Protein AF-A0A2E9WQ53-F1 (afdb_monomer)

Structure (mmCIF, N/CA/C/O backbone):
data_AF-A0A2E9WQ53-F1
#
_entry.id   AF-A0A2E9WQ53-F1
#
loop_
_atom_site.group_PDB
_atom_site.id
_atom_site.type_symbol
_atom_site.label_atom_id
_atom_site.label_alt_id
_atom_site.label_comp_id
_atom_site.label_asym_id
_atom_site.label_entity_id
_atom_site.label_seq_id
_atom_site.pdbx_PDB_ins_code
_atom_site.Cartn_x
_atom_site.Cartn_y
_atom_site.Cartn_z
_atom_site.occupancy
_atom_site.B_iso_or_equiv
_atom_site.auth_seq_id
_atom_site.auth_comp_id
_atom_site.auth_asym_id
_atom_site.auth_atom_id
_atom_site.pdbx_PDB_model_num
ATOM 1 N N . MET A 1 1 ? -33.240 -17.532 70.354 1.00 48.94 1 MET A N 1
ATOM 2 C CA . MET A 1 1 ? -33.214 -16.729 69.105 1.00 48.94 1 MET A CA 1
ATOM 3 C C . MET A 1 1 ? -33.367 -15.230 69.431 1.00 48.94 1 MET A C 1
ATOM 5 O O . MET A 1 1 ? -34.379 -14.628 69.110 1.00 48.94 1 MET A O 1
ATOM 9 N N . GLY A 1 2 ? -32.406 -14.625 70.152 1.00 57.53 2 GLY A N 1
ATOM 10 C CA . GLY A 1 2 ? -32.535 -13.254 70.710 1.00 57.53 2 GLY A CA 1
ATO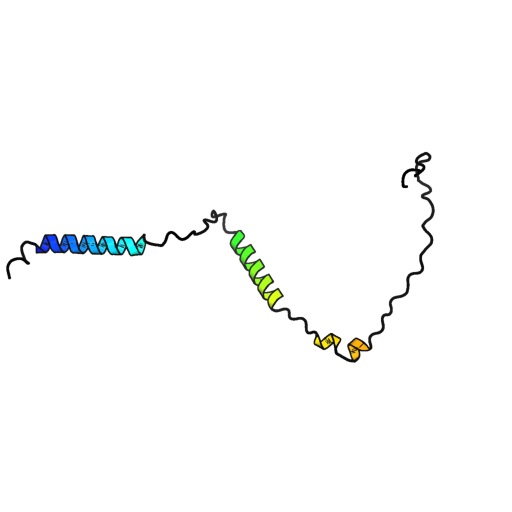M 11 C C . GLY A 1 2 ? -31.498 -12.234 70.218 1.00 57.53 2 GLY A C 1
ATOM 12 O O . GLY A 1 2 ? -31.651 -11.036 70.433 1.00 57.53 2 GLY A O 1
ATOM 13 N N . ILE A 1 3 ? -30.472 -12.705 69.513 1.00 59.34 3 ILE A N 1
ATOM 14 C CA . ILE A 1 3 ? -29.353 -11.906 68.989 1.00 59.34 3 ILE A CA 1
ATOM 15 C C . ILE A 1 3 ? -29.775 -11.129 67.727 1.00 59.34 3 ILE A C 1
ATOM 17 O O . ILE A 1 3 ? -29.391 -9.985 67.519 1.00 59.34 3 ILE A O 1
ATOM 21 N N . PHE A 1 4 ? -30.681 -11.698 66.929 1.00 57.56 4 PHE A N 1
ATOM 22 C CA . PHE A 1 4 ? -31.085 -11.151 65.630 1.00 57.56 4 PHE A CA 1
ATOM 23 C C . PHE A 1 4 ? -31.939 -9.878 65.687 1.00 57.56 4 PHE A C 1
ATOM 25 O O . PHE A 1 4 ? -32.030 -9.187 64.682 1.00 57.56 4 PHE A O 1
ATOM 32 N N . LYS A 1 5 ? -32.579 -9.546 66.820 1.00 63.69 5 LYS A N 1
ATOM 33 C CA . LYS A 1 5 ? -33.463 -8.365 66.909 1.00 63.69 5 LYS A CA 1
ATOM 34 C C . LYS A 1 5 ? -32.720 -7.077 67.267 1.00 63.69 5 LYS A C 1
ATOM 36 O O . LYS A 1 5 ? -33.033 -6.043 66.691 1.00 63.69 5 LYS A O 1
ATOM 41 N N . LYS A 1 6 ? -31.735 -7.131 68.172 1.00 65.12 6 LYS A N 1
ATOM 42 C CA . LYS A 1 6 ? -30.964 -5.940 68.582 1.00 65.12 6 LYS A CA 1
ATOM 43 C C . LYS A 1 6 ? -29.936 -5.529 67.530 1.00 65.12 6 LYS A C 1
ATOM 45 O O . LYS A 1 6 ? -29.817 -4.351 67.229 1.00 65.12 6 LYS A O 1
ATOM 50 N N . TYR A 1 7 ? -29.269 -6.504 66.915 1.00 71.06 7 TYR A N 1
ATOM 51 C CA . TYR A 1 7 ? -28.299 -6.245 65.852 1.00 71.06 7 TYR A CA 1
ATOM 52 C C . TYR A 1 7 ? -28.940 -6.170 64.466 1.00 71.06 7 TYR A C 1
ATOM 54 O O . TYR A 1 7 ? -28.219 -5.995 63.497 1.00 71.06 7 TYR A O 1
ATOM 62 N N . LYS A 1 8 ? -30.275 -6.266 64.340 1.00 74.31 8 LYS A N 1
ATOM 63 C CA . LYS A 1 8 ? -30.970 -6.203 63.042 1.00 74.31 8 LYS A CA 1
ATOM 64 C C . LYS A 1 8 ? -30.591 -4.942 62.265 1.00 74.31 8 LYS A C 1
ATOM 66 O O . LYS A 1 8 ? -30.272 -5.026 61.086 1.00 74.31 8 LYS A O 1
ATOM 71 N N . THR A 1 9 ? -30.589 -3.795 62.943 1.00 78.19 9 THR A N 1
ATOM 72 C CA . THR A 1 9 ? -30.232 -2.503 62.344 1.00 78.19 9 THR A CA 1
ATOM 73 C C . THR A 1 9 ? -28.739 -2.430 62.033 1.00 78.19 9 THR A C 1
ATOM 75 O O . THR A 1 9 ? -28.365 -2.007 60.948 1.00 78.19 9 THR A O 1
ATOM 78 N N . THR A 1 10 ? -27.879 -2.914 62.932 1.00 82.94 10 THR A N 1
ATOM 79 C CA . THR A 1 10 ? -26.421 -2.946 62.726 1.00 82.94 10 THR A CA 1
ATOM 80 C C . THR A 1 10 ? -26.021 -3.865 61.565 1.00 82.94 10 THR A C 1
ATOM 82 O O . THR A 1 10 ? -25.211 -3.481 60.732 1.00 82.94 10 THR A O 1
ATOM 85 N N . ILE A 1 11 ? -26.634 -5.046 61.459 1.00 86.25 11 ILE A N 1
ATOM 86 C CA . ILE A 1 11 ? -26.428 -6.011 60.370 1.00 86.25 11 ILE A CA 1
ATOM 87 C C . ILE A 1 11 ? -26.937 -5.435 59.044 1.00 86.25 11 ILE A C 1
ATOM 89 O O . ILE A 1 11 ? -26.279 -5.605 58.024 1.00 86.25 11 ILE A O 1
ATOM 93 N N . LEU A 1 12 ? -28.064 -4.716 59.052 1.00 86.31 12 LEU A N 1
ATOM 94 C CA . LEU A 1 12 ? -28.600 -4.058 57.860 1.00 86.31 12 LEU A CA 1
ATOM 95 C C . LEU A 1 12 ? -27.680 -2.930 57.365 1.00 86.31 12 LEU A C 1
ATOM 97 O O . LEU A 1 12 ? -27.434 -2.836 56.168 1.00 86.31 12 LEU A O 1
ATOM 101 N N . ILE A 1 13 ? -27.108 -2.132 58.270 1.00 89.25 13 ILE A N 1
ATOM 102 C CA . ILE A 1 13 ? -26.134 -1.086 57.918 1.00 89.25 13 ILE A CA 1
ATOM 103 C C . ILE A 1 13 ? -24.850 -1.700 57.344 1.00 89.25 13 ILE A C 1
ATOM 105 O O . ILE A 1 13 ? -24.363 -1.239 56.316 1.00 89.25 13 ILE A O 1
ATOM 109 N N . ILE A 1 14 ? -24.328 -2.767 57.958 1.00 91.88 14 ILE A N 1
ATOM 110 C CA . ILE A 1 14 ? -23.132 -3.469 57.463 1.00 91.88 14 ILE A CA 1
ATOM 111 C C . ILE A 1 14 ? -23.399 -4.096 56.089 1.00 91.88 14 ILE A C 1
ATOM 113 O O . ILE A 1 14 ? -22.570 -3.978 55.193 1.00 91.88 14 ILE A O 1
ATOM 117 N N . ALA A 1 15 ? -24.568 -4.708 55.888 1.00 90.06 15 ALA A N 1
ATOM 118 C CA . ALA A 1 15 ? -24.951 -5.278 54.600 1.00 90.06 15 ALA A CA 1
ATOM 119 C C . ALA A 1 15 ? -25.040 -4.208 53.500 1.00 90.06 15 ALA A C 1
ATOM 121 O O . ALA A 1 15 ? -24.563 -4.435 52.392 1.00 90.06 15 ALA A O 1
ATOM 122 N N . ILE A 1 16 ? -25.590 -3.030 53.811 1.00 92.88 16 ILE A N 1
ATOM 123 C CA . ILE A 1 16 ? -25.646 -1.897 52.876 1.00 92.88 16 ILE A CA 1
ATOM 124 C C . ILE A 1 16 ? -24.242 -1.357 52.583 1.00 92.88 16 ILE A C 1
ATOM 126 O O . ILE A 1 16 ? -23.936 -1.085 51.429 1.00 92.88 16 ILE A O 1
ATOM 130 N N . ALA A 1 17 ? -23.372 -1.245 53.589 1.00 92.81 17 ALA A N 1
ATOM 131 C CA . ALA A 1 17 ? -21.996 -0.784 53.402 1.00 92.81 17 ALA A CA 1
ATOM 132 C C . ALA A 1 17 ? -21.181 -1.741 52.516 1.00 92.81 17 ALA A C 1
ATOM 134 O O . ALA A 1 17 ? -20.459 -1.293 51.628 1.00 92.81 17 ALA A O 1
ATOM 135 N N . ILE A 1 18 ? -21.344 -3.055 52.701 1.00 93.00 18 ILE A N 1
ATOM 136 C CA . ILE A 1 18 ? -20.720 -4.070 51.842 1.00 93.00 18 ILE A CA 1
ATOM 137 C C . ILE A 1 18 ? -21.284 -3.979 50.421 1.00 93.00 18 ILE A C 1
ATOM 139 O O . ILE A 1 18 ? -20.524 -3.974 49.459 1.00 93.00 18 ILE A O 1
ATOM 143 N N . MET A 1 19 ? -22.605 -3.855 50.276 1.00 92.19 19 MET A N 1
ATOM 144 C CA . MET A 1 19 ? -23.254 -3.742 48.969 1.00 92.19 19 MET A CA 1
ATOM 145 C C . MET A 1 19 ? -22.820 -2.472 48.219 1.00 92.19 19 MET A C 1
ATOM 147 O O . MET A 1 19 ? -22.558 -2.530 47.021 1.00 92.19 19 MET A O 1
ATOM 151 N N . ALA A 1 20 ? -22.667 -1.349 48.924 1.00 91.06 20 ALA A N 1
ATOM 152 C CA . ALA A 1 20 ? -22.134 -0.106 48.376 1.00 91.06 20 ALA A CA 1
ATOM 153 C C . ALA A 1 20 ? -20.653 -0.233 47.989 1.00 91.06 20 ALA A C 1
ATOM 155 O O . ALA A 1 20 ? -20.259 0.261 46.937 1.00 91.06 20 ALA A O 1
ATOM 156 N N . GLY A 1 21 ? -19.846 -0.936 48.791 1.00 88.44 21 GLY A N 1
ATOM 157 C CA . GLY A 1 21 ? -18.448 -1.228 48.471 1.00 88.44 21 GLY A CA 1
ATOM 158 C C . GLY A 1 21 ? -18.300 -2.075 47.205 1.00 88.44 21 GLY A C 1
ATOM 159 O O . GLY A 1 21 ? -17.500 -1.740 46.339 1.00 88.44 21 GLY A O 1
ATOM 160 N N . VAL A 1 22 ? -19.126 -3.115 47.045 1.00 87.06 22 VAL A N 1
ATOM 161 C CA . VAL A 1 22 ? -19.138 -3.955 45.832 1.00 87.06 22 VAL A CA 1
ATOM 162 C C . VAL A 1 22 ? -19.635 -3.169 44.615 1.00 87.06 22 VAL A C 1
ATOM 164 O O . VAL A 1 22 ? -19.052 -3.264 43.536 1.00 87.06 22 VAL A O 1
ATOM 167 N N . ALA A 1 23 ? -20.676 -2.347 44.774 1.00 86.38 23 ALA A N 1
ATOM 168 C CA . ALA A 1 23 ? -21.141 -1.465 43.705 1.00 86.38 23 ALA A CA 1
ATOM 169 C C . ALA A 1 23 ? -20.049 -0.468 43.286 1.00 86.38 23 ALA A C 1
ATOM 171 O O . ALA A 1 23 ? -19.853 -0.237 42.096 1.00 86.38 23 ALA A O 1
ATOM 172 N N . TYR A 1 24 ? -19.292 0.068 44.246 1.00 88.12 24 TYR A N 1
ATOM 173 C CA . TYR A 1 24 ? -18.169 0.958 43.972 1.00 88.12 24 TYR A CA 1
ATOM 174 C C . TYR A 1 24 ? -17.049 0.243 43.208 1.00 88.12 24 TYR A C 1
ATOM 176 O O . TYR A 1 24 ? -16.562 0.782 42.222 1.00 88.12 24 TYR A O 1
ATOM 184 N N . THR A 1 25 ? -16.683 -0.989 43.575 1.00 82.06 25 THR A N 1
ATOM 185 C CA . THR A 1 25 ? -15.660 -1.747 42.831 1.00 82.06 25 THR A CA 1
ATOM 186 C C . THR A 1 25 ? -16.104 -2.116 41.415 1.00 82.06 25 THR A C 1
ATOM 188 O O . THR A 1 25 ? -15.269 -2.190 40.528 1.00 82.06 25 THR A O 1
ATOM 191 N N . ILE A 1 26 ? -17.405 -2.305 41.168 1.00 81.81 26 ILE A N 1
ATOM 192 C CA . ILE A 1 26 ? -17.925 -2.572 39.814 1.00 81.81 26 ILE A CA 1
ATOM 193 C C . ILE A 1 26 ? -17.965 -1.288 38.971 1.00 81.81 26 ILE A C 1
ATOM 195 O O . ILE A 1 26 ? -17.707 -1.333 37.773 1.00 81.81 26 ILE A O 1
ATOM 199 N N . LEU A 1 27 ? -18.293 -0.144 39.580 1.00 77.75 27 LEU A N 1
ATOM 200 C CA . LEU A 1 27 ? -18.443 1.131 38.870 1.00 77.75 27 LEU A CA 1
ATOM 201 C C . LEU A 1 27 ? -17.127 1.911 38.708 1.00 77.75 27 LEU A C 1
ATOM 203 O O . LEU A 1 27 ? -16.998 2.672 37.756 1.00 77.75 27 LEU A O 1
ATOM 207 N N . PHE A 1 28 ? -16.174 1.748 39.628 1.00 74.94 28 PHE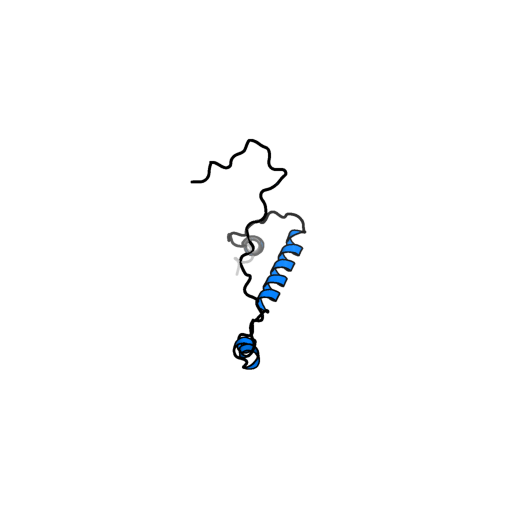 A N 1
ATOM 208 C CA . PHE A 1 28 ? -14.913 2.504 39.684 1.00 74.94 28 PHE A CA 1
ATOM 209 C C . PHE A 1 28 ? -13.657 1.619 39.749 1.00 74.94 28 PHE A C 1
ATOM 211 O O . PHE A 1 28 ? -12.552 2.146 39.708 1.00 74.94 28 PHE A O 1
ATOM 218 N N . GLY A 1 29 ? -13.791 0.293 39.851 1.00 60.62 29 GLY A N 1
ATOM 219 C CA . GLY A 1 29 ? -12.667 -0.652 39.899 1.00 60.62 29 GLY A CA 1
ATOM 220 C C . GLY A 1 29 ? -12.293 -1.229 38.534 1.00 60.62 29 GLY A C 1
ATOM 221 O O . GLY A 1 29 ? -12.038 -2.426 38.435 1.00 60.62 29 GLY A O 1
ATOM 222 N N . GLY A 1 30 ? -12.313 -0.399 37.487 1.00 61.28 30 GLY A N 1
ATOM 223 C CA . GLY A 1 30 ? -11.749 -0.738 36.180 1.00 61.28 30 GLY A CA 1
ATOM 224 C C . GLY A 1 30 ? -10.234 -0.540 36.198 1.00 61.28 30 GLY A C 1
ATOM 225 O O . GLY A 1 30 ? -9.75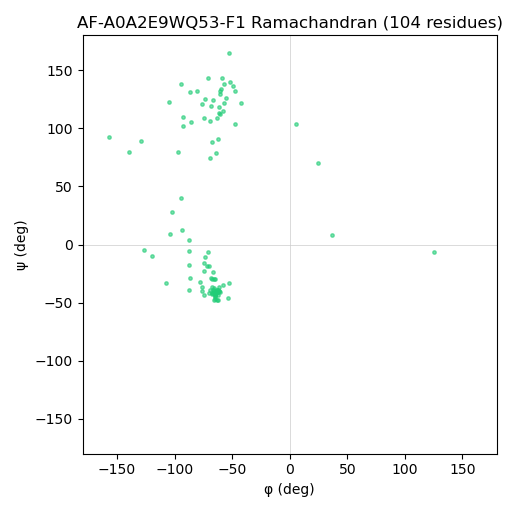2 0.469 36.701 1.00 61.28 30 GLY A O 1
ATOM 226 N N . GLU A 1 31 ? -9.514 -1.537 35.701 1.00 59.09 31 GLU A N 1
ATOM 227 C CA . GLU A 1 31 ? -8.069 -1.738 35.809 1.00 59.09 31 GLU A CA 1
ATOM 228 C C . GLU A 1 31 ? -7.198 -0.540 35.392 1.00 59.09 31 GLU A C 1
ATOM 230 O O . GLU A 1 31 ? -7.410 0.093 34.356 1.00 59.09 31 GLU A O 1
ATOM 235 N N . ASP A 1 32 ? -6.128 -0.322 36.164 1.00 60.91 32 ASP A N 1
ATOM 236 C CA . ASP A 1 32 ? -4.920 0.376 35.727 1.00 60.91 32 ASP A CA 1
ATOM 237 C C . ASP A 1 32 ? -4.239 -0.438 34.614 1.00 60.91 32 ASP A C 1
ATOM 239 O O . ASP A 1 32 ? -3.257 -1.149 34.823 1.00 60.91 32 ASP A O 1
ATOM 243 N N . SER A 1 33 ? -4.764 -0.342 33.399 1.00 51.28 33 SER A N 1
ATOM 244 C CA . SER A 1 33 ? -4.075 -0.786 32.194 1.00 51.28 33 SER A CA 1
ATOM 245 C C . SER A 1 33 ? -4.111 0.348 31.185 1.00 51.28 33 SER A C 1
ATOM 247 O O . SER A 1 33 ? -5.058 0.465 30.413 1.00 51.28 33 SER A O 1
ATOM 249 N N . THR A 1 34 ? -3.088 1.209 31.257 1.00 54.62 34 THR A N 1
ATOM 250 C CA . THR A 1 34 ? -2.517 1.974 30.134 1.00 54.62 34 THR A CA 1
ATOM 251 C C . THR A 1 34 ? -3.480 2.199 28.967 1.00 54.62 34 THR A C 1
ATOM 253 O O . THR A 1 34 ? -3.308 1.625 27.892 1.00 54.62 34 THR A O 1
ATOM 256 N N . LEU A 1 35 ? -4.503 3.028 29.169 1.00 43.56 35 LEU A N 1
ATOM 257 C CA . LEU A 1 35 ? -5.308 3.517 28.064 1.00 43.56 35 LEU A CA 1
ATOM 258 C C . LEU A 1 35 ? -4.688 4.840 27.649 1.00 43.56 35 LEU A C 1
ATOM 260 O O . LEU A 1 35 ? -4.701 5.811 28.404 1.00 43.56 35 LEU A O 1
ATOM 264 N N . LEU A 1 36 ? -4.069 4.829 26.471 1.00 40.66 36 LEU A N 1
ATOM 265 C CA . LEU A 1 36 ? -3.628 6.019 25.764 1.00 40.66 36 LEU A CA 1
ATOM 266 C C . LEU A 1 36 ? -4.784 7.022 25.774 1.00 40.66 36 LEU A C 1
ATOM 268 O O . LEU A 1 36 ? -5.762 6.870 25.044 1.00 40.66 36 LEU A O 1
ATOM 272 N N . VAL A 1 37 ? -4.683 8.035 26.633 1.00 42.50 37 VAL A N 1
ATOM 273 C CA . VAL A 1 37 ? -5.468 9.252 26.489 1.00 42.50 37 VAL A CA 1
ATOM 274 C C . VAL A 1 37 ? -4.935 9.905 25.223 1.00 42.50 37 VAL A C 1
ATOM 276 O O . VAL A 1 37 ? -3.986 10.683 25.258 1.00 42.50 37 VAL A O 1
ATOM 279 N N . SER A 1 38 ? -5.520 9.536 24.086 1.00 46.94 38 SER A N 1
ATOM 280 C CA . SER A 1 38 ? -5.596 10.451 22.962 1.00 46.94 38 SER A CA 1
ATOM 281 C C . SER A 1 38 ? -6.451 11.605 23.451 1.00 46.94 38 SER A C 1
ATOM 283 O O . SER A 1 38 ? -7.647 11.460 23.719 1.00 46.94 38 SER A O 1
ATOM 285 N N . GLU A 1 39 ? -5.785 12.732 23.661 1.00 45.78 39 GLU A N 1
ATOM 286 C CA . GLU A 1 39 ? -6.414 14.028 23.796 1.00 45.78 39 GLU A CA 1
ATOM 287 C C . GLU A 1 39 ? -7.516 14.132 22.737 1.00 45.78 39 GLU A C 1
ATOM 289 O O . GLU A 1 39 ? -7.295 13.902 21.547 1.00 45.78 39 GLU A O 1
ATOM 294 N N . ARG A 1 40 ? -8.745 14.360 23.204 1.00 50.38 40 ARG A N 1
ATOM 295 C CA . ARG A 1 40 ? -9.917 14.548 22.357 1.00 50.38 40 ARG A CA 1
ATOM 296 C C . ARG A 1 40 ? -9.679 15.803 21.517 1.00 50.38 40 ARG A C 1
ATOM 298 O O . ARG A 1 40 ? -10.047 16.892 21.940 1.00 50.38 40 ARG A O 1
ATOM 305 N N . GLN A 1 41 ? -9.094 15.631 20.337 1.00 46.16 41 GLN A N 1
ATOM 306 C CA . GLN A 1 41 ? -9.149 16.607 19.264 1.00 46.16 41 GLN A CA 1
ATOM 307 C C . GLN A 1 41 ? -10.343 16.250 18.378 1.00 46.16 41 GLN A C 1
ATOM 309 O O . GLN A 1 41 ? -10.346 15.264 17.646 1.00 46.16 41 GLN A O 1
ATOM 314 N N . ASP A 1 42 ? -11.407 17.018 18.594 1.00 43.91 42 ASP A N 1
ATOM 315 C CA . ASP A 1 42 ? -12.586 17.223 17.755 1.00 43.91 42 ASP A CA 1
ATOM 316 C C . ASP A 1 42 ? -12.701 16.356 16.493 1.00 43.91 42 ASP A C 1
ATOM 318 O O . ASP A 1 42 ? -12.062 16.663 15.500 1.00 43.91 42 ASP A O 1
ATOM 322 N N . ASN A 1 43 ? -13.565 15.328 16.543 1.00 51.66 43 ASN A N 1
ATOM 323 C CA . ASN A 1 43 ? -14.472 14.775 15.505 1.00 51.66 43 ASN A CA 1
ATOM 324 C C . ASN A 1 43 ? -14.055 14.710 14.005 1.00 51.66 43 ASN A C 1
ATOM 326 O O . ASN A 1 43 ? -14.891 14.358 13.176 1.00 51.66 43 ASN A O 1
ATOM 330 N N . ALA A 1 44 ? -12.811 14.998 13.637 1.00 54.00 44 ALA A N 1
ATOM 331 C CA . ALA A 1 44 ? -12.268 14.988 12.280 1.00 54.00 44 ALA A CA 1
ATOM 332 C C . ALA A 1 44 ? -11.334 13.785 12.058 1.00 54.00 44 ALA A C 1
ATOM 334 O O . ALA A 1 44 ? -11.358 13.187 10.986 1.00 54.00 44 ALA A O 1
ATOM 335 N N . ALA A 1 45 ? -10.609 13.349 13.096 1.00 53.97 45 ALA A N 1
ATOM 336 C CA . ALA A 1 45 ? -9.702 12.198 13.023 1.00 53.97 45 ALA A CA 1
ATOM 337 C C . ALA A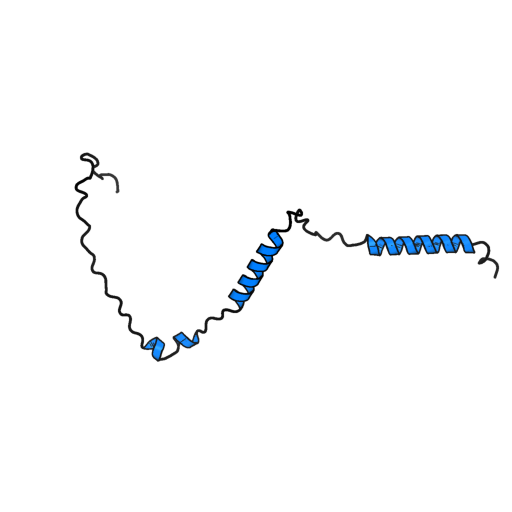 1 45 ? -10.427 10.851 12.813 1.00 53.97 45 ALA A C 1
ATOM 339 O O . ALA A 1 45 ? -9.905 9.955 12.156 1.00 53.97 45 ALA A O 1
ATOM 340 N N . SER A 1 46 ? -11.667 10.707 13.296 1.00 56.97 46 SER A N 1
ATOM 341 C CA . SER A 1 46 ? -12.432 9.456 13.159 1.00 56.97 46 SER A CA 1
ATOM 342 C C . SER A 1 46 ? -12.839 9.143 11.713 1.00 56.97 46 SER A C 1
ATOM 344 O O . SER A 1 46 ? -12.981 7.975 11.346 1.00 56.97 46 SER A O 1
ATOM 346 N N . VAL A 1 47 ? -13.016 10.171 10.877 1.00 59.38 47 VAL A N 1
ATOM 347 C CA . VAL A 1 47 ? -13.347 10.004 9.454 1.00 59.38 47 VAL A CA 1
ATOM 348 C C . VAL A 1 47 ? -12.109 9.548 8.679 1.00 59.38 47 VAL A C 1
ATOM 350 O O . VAL A 1 47 ? -12.187 8.600 7.897 1.00 59.38 47 VAL A O 1
ATOM 353 N N . GLU A 1 48 ? -10.953 10.152 8.953 1.00 62.69 48 GLU A N 1
ATOM 354 C CA . GLU A 1 48 ? -9.682 9.843 8.289 1.00 62.69 48 GLU A CA 1
ATOM 355 C C . GLU A 1 48 ? -9.175 8.435 8.639 1.00 62.69 48 GLU A C 1
ATOM 357 O O . GLU A 1 48 ? -8.820 7.672 7.737 1.00 62.69 48 GLU A O 1
ATOM 362 N N . GLU A 1 49 ? -9.257 8.025 9.908 1.00 70.25 49 GLU A N 1
ATOM 363 C CA . GLU A 1 49 ? -8.891 6.670 10.352 1.00 70.25 49 GLU A CA 1
ATOM 364 C C . GLU A 1 49 ? -9.743 5.582 9.680 1.00 70.25 49 GLU A C 1
ATOM 366 O O . GLU A 1 49 ? -9.224 4.549 9.246 1.00 70.25 49 GLU A O 1
ATOM 371 N N . SER A 1 50 ? -11.049 5.823 9.524 1.00 73.88 50 SER A N 1
ATOM 372 C CA . SER A 1 50 ? -11.946 4.875 8.851 1.00 73.88 50 SER A CA 1
ATOM 373 C C . SER A 1 50 ? -11.640 4.734 7.355 1.00 73.88 50 SER A C 1
ATOM 375 O O . SER A 1 50 ? -11.701 3.629 6.806 1.00 73.88 50 SER A O 1
ATOM 377 N N . SER A 1 51 ? -11.256 5.835 6.700 1.00 79.88 51 SER A N 1
ATOM 378 C CA . SER A 1 51 ? -10.902 5.846 5.279 1.00 79.88 51 SER A CA 1
ATOM 379 C C . SER A 1 51 ? -9.594 5.098 5.012 1.00 79.88 51 SER A C 1
ATOM 381 O O . SER A 1 51 ? -9.516 4.314 4.066 1.00 79.88 51 SER A O 1
ATOM 383 N N . LEU A 1 52 ? -8.607 5.249 5.903 1.00 86.38 52 LEU A N 1
ATOM 384 C CA . LEU A 1 52 ? -7.336 4.535 5.846 1.00 86.38 52 LEU A CA 1
ATOM 385 C C . LEU A 1 52 ? -7.546 3.027 6.031 1.00 86.38 52 LEU A C 1
ATOM 387 O O . LEU A 1 52 ? -7.022 2.230 5.257 1.00 86.38 52 LEU A O 1
ATOM 391 N N . LEU A 1 53 ? -8.342 2.622 7.026 1.00 85.56 53 LEU A N 1
ATOM 392 C CA . LEU A 1 53 ? -8.652 1.210 7.270 1.00 85.56 53 LEU A CA 1
ATOM 393 C C . LEU A 1 53 ? -9.408 0.571 6.102 1.00 85.56 53 LEU A C 1
ATOM 395 O O . LEU A 1 53 ? -9.113 -0.567 5.737 1.00 85.56 53 LEU A O 1
ATOM 399 N N . THR A 1 54 ? -10.339 1.307 5.494 1.00 86.19 54 THR A N 1
ATOM 400 C CA . THR A 1 54 ? -11.060 0.859 4.293 1.00 86.19 54 THR A CA 1
ATOM 401 C C . THR A 1 54 ? -10.092 0.666 3.127 1.00 86.19 54 THR A C 1
ATOM 403 O O . THR A 1 54 ? -10.066 -0.403 2.526 1.00 86.19 54 THR A O 1
ATOM 406 N N . PHE A 1 55 ? -9.208 1.636 2.882 1.00 87.88 55 PHE A N 1
ATOM 407 C CA . PHE A 1 55 ? -8.189 1.540 1.839 1.00 87.88 55 PHE A CA 1
ATOM 408 C C . PHE A 1 55 ? -7.201 0.385 2.073 1.00 87.88 55 PHE A C 1
ATOM 410 O O . PHE A 1 55 ? -6.842 -0.328 1.138 1.00 87.88 55 PHE A O 1
ATOM 417 N N . LEU A 1 56 ? -6.790 0.136 3.322 1.00 86.81 56 LEU A N 1
ATOM 418 C CA . LEU A 1 56 ? -5.960 -1.025 3.658 1.00 86.81 56 LEU A CA 1
ATOM 419 C C . LEU A 1 56 ? -6.693 -2.354 3.436 1.00 86.81 56 LEU A C 1
ATOM 421 O O . LEU A 1 56 ? -6.067 -3.327 3.009 1.00 86.81 56 LEU A O 1
ATOM 425 N N . LEU A 1 57 ? -7.996 -2.423 3.724 1.00 87.12 57 LEU A N 1
ATOM 426 C CA . LEU A 1 57 ? -8.801 -3.604 3.408 1.00 87.12 57 LEU A CA 1
ATOM 427 C C . LEU A 1 57 ? -8.893 -3.828 1.895 1.00 87.12 57 LEU A C 1
ATOM 429 O O . LEU A 1 57 ? -8.746 -4.968 1.448 1.00 87.12 57 LEU A O 1
ATOM 433 N N . ASP A 1 58 ? -9.075 -2.757 1.124 1.00 86.81 58 ASP A N 1
ATOM 434 C CA . ASP A 1 58 ? -9.122 -2.814 -0.336 1.00 86.81 58 ASP A CA 1
ATOM 435 C C . ASP A 1 58 ? -7.787 -3.305 -0.904 1.00 86.81 58 ASP A C 1
ATOM 437 O O . ASP A 1 58 ? -7.772 -4.266 -1.674 1.00 86.81 58 ASP A O 1
ATOM 441 N N . LEU A 1 59 ? -6.655 -2.753 -0.451 1.00 85.81 59 LEU A N 1
ATOM 442 C CA . LEU A 1 59 ? -5.320 -3.212 -0.851 1.00 85.81 59 LEU A CA 1
ATOM 443 C C . LEU A 1 59 ? -5.049 -4.666 -0.452 1.00 85.81 59 LEU A C 1
ATOM 445 O O . LEU A 1 59 ? -4.435 -5.405 -1.216 1.00 85.81 59 LEU A O 1
ATOM 449 N N . ARG A 1 60 ? -5.536 -5.115 0.710 1.00 84.19 60 ARG A N 1
ATOM 450 C CA . A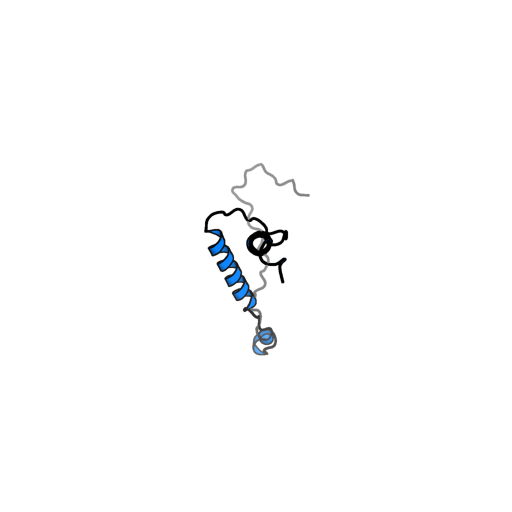RG A 1 60 ? -5.443 -6.526 1.118 1.00 84.19 60 ARG A CA 1
ATOM 451 C C . ARG A 1 60 ? -6.257 -7.448 0.205 1.00 84.19 60 ARG A C 1
ATOM 453 O O . ARG A 1 60 ? -5.918 -8.625 0.071 1.00 84.19 60 ARG A O 1
ATOM 460 N N . SER A 1 61 ? -7.345 -6.948 -0.379 1.00 83.38 61 SER A N 1
ATOM 461 C CA . SER A 1 61 ? -8.178 -7.713 -1.312 1.00 83.38 61 SER A CA 1
ATOM 462 C C . SER A 1 61 ? -7.526 -7.877 -2.688 1.00 83.38 61 SER A C 1
ATOM 464 O O . SER A 1 61 ? -7.830 -8.842 -3.393 1.00 83.38 61 SER A O 1
ATOM 466 N N . VAL A 1 62 ? -6.597 -6.983 -3.049 1.00 84.25 62 VAL A N 1
ATOM 467 C CA . VAL A 1 62 ? -5.842 -7.072 -4.297 1.00 84.25 62 VAL A CA 1
ATOM 468 C C . VAL A 1 62 ? -4.885 -8.255 -4.208 1.00 84.25 62 VAL A C 1
ATOM 470 O O . VAL A 1 62 ? -3.862 -8.223 -3.526 1.00 84.25 62 VAL A O 1
ATOM 473 N N . LYS A 1 63 ? -5.221 -9.323 -4.925 1.00 81.44 63 LYS A N 1
ATOM 474 C CA . LYS A 1 63 ? -4.314 -10.437 -5.187 1.00 81.44 63 LYS A CA 1
ATOM 475 C C . LYS A 1 63 ? -3.844 -10.335 -6.627 1.00 81.44 63 LYS A C 1
ATOM 477 O O . LYS A 1 63 ? -4.670 -10.325 -7.536 1.00 81.44 63 LYS A O 1
ATOM 482 N N . LEU A 1 64 ? -2.532 -10.262 -6.823 1.00 80.19 64 LEU A N 1
ATOM 483 C CA . LEU A 1 64 ? -1.952 -10.441 -8.147 1.00 80.19 64 LEU A CA 1
ATOM 484 C C . LEU A 1 64 ? -2.031 -11.924 -8.504 1.00 80.19 64 LEU A C 1
ATOM 486 O O . LEU A 1 64 ? -1.583 -12.781 -7.743 1.00 80.19 64 LEU A O 1
ATOM 490 N N . ASP A 1 65 ? -2.631 -12.213 -9.652 1.00 84.62 65 ASP A N 1
ATOM 491 C CA . ASP A 1 65 ? -2.626 -13.547 -10.230 1.00 84.62 65 ASP A CA 1
ATOM 492 C C . ASP A 1 65 ? -1.349 -13.727 -11.056 1.00 84.62 65 ASP A C 1
ATOM 494 O O . ASP A 1 65 ? -1.217 -13.177 -12.147 1.00 84.62 65 ASP A O 1
ATOM 498 N N . GLU A 1 66 ? -0.394 -14.489 -10.529 1.00 85.00 66 GLU A N 1
ATOM 499 C CA . GLU A 1 66 ? 0.874 -14.773 -11.210 1.00 85.00 66 GLU A CA 1
ATOM 500 C C . GLU A 1 66 ? 0.714 -15.756 -12.383 1.00 85.00 66 GLU A C 1
ATOM 502 O O . GLU A 1 66 ? 1.624 -15.908 -13.203 1.00 85.00 66 GLU A O 1
ATOM 507 N N . ASN A 1 67 ? -0.450 -16.401 -12.522 1.00 89.31 67 ASN A N 1
ATOM 508 C CA . ASN A 1 67 ? -0.691 -17.358 -13.600 1.00 89.31 67 ASN A CA 1
ATOM 509 C C . ASN A 1 67 ? -0.707 -16.689 -14.9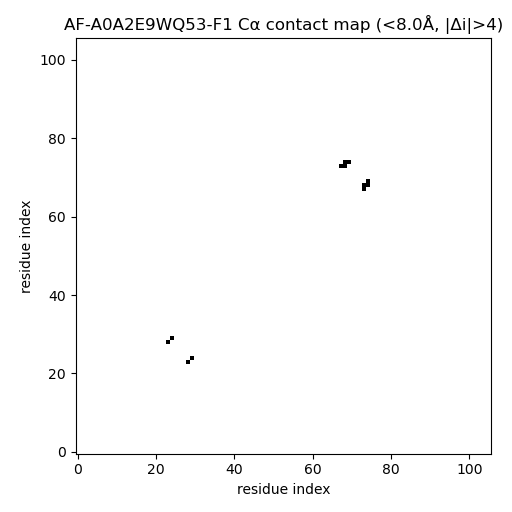80 1.00 89.31 67 ASN A C 1
ATOM 511 O O . ASN A 1 67 ? -0.384 -17.348 -15.969 1.00 89.31 67 ASN A O 1
ATOM 515 N N . ILE A 1 68 ? -0.994 -15.381 -15.054 1.00 88.12 68 ILE A N 1
ATOM 516 C CA . ILE A 1 68 ? -0.932 -14.613 -16.306 1.00 88.12 68 ILE A CA 1
ATOM 517 C C . ILE A 1 68 ? 0.468 -14.664 -16.935 1.00 88.12 68 ILE A C 1
ATOM 519 O O . ILE A 1 68 ? 0.589 -14.773 -18.150 1.00 88.12 68 ILE A O 1
ATOM 523 N N . PHE A 1 69 ? 1.531 -14.691 -16.122 1.00 89.00 69 PHE A N 1
ATOM 524 C CA . PHE A 1 69 ? 2.917 -14.779 -16.598 1.00 89.00 69 PHE A CA 1
ATOM 525 C C . PHE A 1 69 ? 3.286 -16.183 -17.100 1.00 89.00 69 PHE A C 1
ATOM 527 O O . PHE A 1 69 ? 4.289 -16.374 -17.791 1.00 89.00 69 PHE A O 1
ATOM 534 N N . SER A 1 70 ? 2.483 -17.192 -16.751 1.00 90.75 70 SER A N 1
ATOM 535 C CA . SER A 1 70 ? 2.669 -18.569 -17.208 1.00 90.75 70 SER A CA 1
ATOM 536 C C . SER A 1 70 ? 1.985 -18.855 -18.545 1.00 90.75 70 SER A C 1
ATOM 538 O O . SER A 1 70 ? 2.372 -19.832 -19.199 1.00 90.75 70 SER A O 1
ATOM 540 N N . ASP A 1 71 ? 1.035 -18.008 -18.956 1.00 91.88 71 ASP A N 1
ATOM 541 C CA . ASP A 1 71 ? 0.262 -18.140 -20.190 1.00 91.88 71 ASP A CA 1
ATOM 542 C C . ASP A 1 71 ? 1.185 -18.122 -21.432 1.00 91.88 71 ASP A C 1
ATOM 544 O O . ASP A 1 71 ? 2.028 -17.226 -21.569 1.00 91.88 71 ASP A O 1
ATOM 548 N N . PRO A 1 72 ? 1.062 -19.099 -22.353 1.00 91.69 72 PRO A N 1
ATOM 549 C CA . PRO A 1 72 ? 1.789 -19.099 -23.622 1.00 91.69 72 PRO A CA 1
ATOM 550 C C . PRO A 1 72 ? 1.633 -17.804 -24.431 1.00 91.69 72 PRO A C 1
ATOM 552 O O . PRO A 1 72 ? 2.582 -17.397 -25.095 1.00 91.69 72 PRO A O 1
ATOM 555 N N . VAL A 1 73 ? 0.474 -17.143 -24.353 1.00 89.88 73 VAL A N 1
ATOM 556 C CA . VAL A 1 73 ? 0.203 -15.854 -25.000 1.00 89.88 73 VAL A CA 1
ATOM 557 C C . VAL A 1 73 ? 1.079 -14.762 -24.398 1.00 89.88 73 VAL A C 1
ATOM 559 O O . VAL A 1 73 ? 1.743 -14.046 -25.145 1.00 89.88 73 VAL A O 1
ATOM 562 N N . PHE A 1 74 ? 1.161 -14.672 -23.067 1.00 89.81 74 PHE A N 1
ATOM 563 C CA . PHE A 1 74 ? 2.028 -13.700 -22.395 1.00 89.81 74 PHE A CA 1
ATOM 564 C C . PHE A 1 74 ? 3.505 -13.930 -22.744 1.00 89.81 74 PHE A C 1
ATOM 566 O O . PHE A 1 74 ? 4.237 -12.986 -23.018 1.00 89.81 74 PHE A O 1
ATOM 573 N N . LYS A 1 75 ? 3.934 -15.195 -22.816 1.00 89.94 75 LYS A N 1
ATOM 574 C CA . LYS A 1 75 ? 5.304 -15.573 -23.211 1.00 89.94 75 LYS A CA 1
ATOM 575 C C . LYS A 1 75 ? 5.620 -15.333 -24.687 1.00 89.94 75 LYS A C 1
ATOM 577 O O . LYS A 1 75 ? 6.791 -15.324 -25.049 1.00 89.94 75 LYS A O 1
ATOM 582 N N . SER A 1 76 ? 4.601 -15.191 -25.531 1.00 92.56 76 SER A N 1
ATOM 583 C CA . SER A 1 76 ? 4.762 -14.903 -26.959 1.00 92.56 76 SER A CA 1
ATOM 584 C C . SER A 1 76 ? 4.852 -13.410 -27.276 1.00 92.56 76 SER A C 1
ATOM 586 O O . SER A 1 76 ? 5.064 -13.057 -28.433 1.00 92.56 76 SER A O 1
ATOM 588 N N . LEU A 1 77 ? 4.673 -12.539 -26.274 1.00 91.19 77 LEU A N 1
ATOM 589 C CA . LEU A 1 77 ? 4.803 -11.098 -26.450 1.00 91.19 77 LEU A CA 1
ATOM 590 C C . LEU A 1 77 ? 6.254 -10.739 -26.768 1.00 91.19 77 LEU A C 1
ATOM 592 O O . LEU A 1 77 ? 7.174 -11.068 -26.020 1.00 91.19 77 LEU A O 1
ATOM 596 N N . GLU A 1 78 ? 6.430 -10.053 -27.889 1.00 89.38 78 GLU A N 1
ATOM 597 C CA . GLU A 1 78 ? 7.707 -9.511 -28.326 1.00 89.38 78 GLU A CA 1
ATOM 598 C C . GLU A 1 78 ? 7.826 -8.057 -27.857 1.00 89.38 78 GLU A C 1
ATOM 600 O O . GLU A 1 78 ? 6.855 -7.295 -27.901 1.00 89.38 78 GLU A O 1
ATOM 605 N N . ASP A 1 79 ? 9.006 -7.682 -27.369 1.00 86.06 79 ASP A N 1
ATOM 606 C CA . ASP A 1 79 ? 9.300 -6.295 -27.026 1.00 86.06 79 ASP A CA 1
ATOM 607 C C . ASP A 1 79 ? 9.550 -5.501 -28.317 1.00 86.06 79 ASP A C 1
ATOM 609 O O . ASP A 1 79 ? 10.451 -5.820 -29.091 1.00 86.06 79 ASP A O 1
ATOM 613 N N . PHE A 1 80 ? 8.743 -4.465 -28.549 1.00 87.38 80 PHE A N 1
ATOM 614 C CA . PHE A 1 80 ? 8.872 -3.560 -29.697 1.00 87.38 80 PHE A CA 1
ATOM 615 C C . PHE A 1 80 ? 9.714 -2.317 -29.377 1.00 87.38 80 PHE A C 1
ATOM 617 O O . PHE A 1 80 ? 9.699 -1.344 -30.136 1.00 87.38 80 PHE A O 1
ATOM 624 N N . GLY A 1 81 ? 10.423 -2.317 -28.247 1.00 88.62 81 GLY A N 1
ATOM 625 C CA . GLY A 1 81 ? 11.3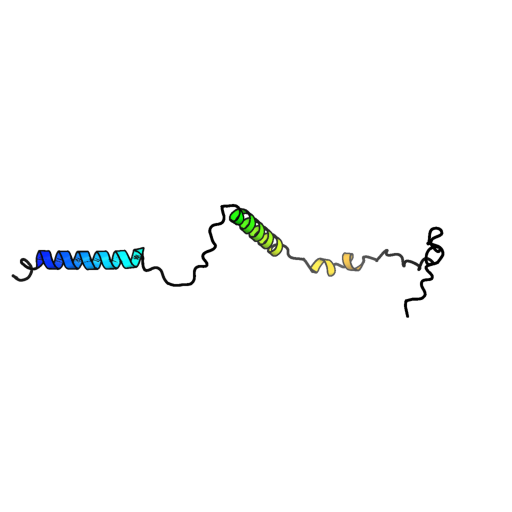81 -1.284 -27.897 1.00 88.62 81 GLY A CA 1
ATOM 626 C C . GLY A 1 81 ? 12.435 -1.116 -28.990 1.00 88.62 81 GLY A C 1
ATOM 627 O O . GLY A 1 81 ? 13.102 -2.065 -29.397 1.00 88.62 81 GLY A O 1
ATOM 628 N N . GLN A 1 82 ? 12.593 0.113 -29.474 1.00 87.12 82 GLN A N 1
ATOM 629 C CA . GLN A 1 82 ? 13.690 0.467 -30.364 1.00 87.12 82 GLN A CA 1
ATOM 630 C C . GLN A 1 82 ? 14.906 0.854 -29.523 1.00 87.12 82 GLN A C 1
ATOM 632 O O . GLN A 1 82 ? 14.799 1.686 -28.621 1.00 87.12 82 GLN A O 1
ATOM 637 N N . GLU A 1 83 ? 16.068 0.286 -29.839 1.00 86.12 83 GLU A N 1
ATOM 638 C CA . GLU A 1 83 ? 17.324 0.736 -29.247 1.00 86.12 83 GLU A CA 1
ATOM 639 C C . GLU A 1 83 ? 17.565 2.200 -29.637 1.00 86.12 83 GLU A C 1
ATOM 641 O O . GLU A 1 83 ? 17.650 2.550 -30.820 1.00 86.12 83 GLU A O 1
ATOM 646 N N . LEU A 1 84 ? 17.621 3.074 -28.632 1.00 84.75 84 LEU A N 1
ATOM 647 C CA . LEU A 1 84 ? 17.912 4.482 -28.848 1.00 84.75 84 LEU A CA 1
ATOM 648 C C . LEU A 1 84 ? 19.401 4.623 -29.145 1.00 84.75 84 LEU A C 1
ATOM 650 O O . LEU A 1 84 ? 20.244 4.482 -28.260 1.00 84.75 84 LEU A O 1
ATOM 654 N N . THR A 1 85 ? 19.726 4.926 -30.397 1.00 86.44 85 THR A N 1
ATOM 655 C CA . THR A 1 85 ? 21.077 5.361 -30.752 1.00 86.44 85 THR A CA 1
ATOM 656 C C . THR A 1 85 ? 21.413 6.624 -29.968 1.00 86.44 85 THR A C 1
ATOM 658 O O . THR A 1 85 ? 20.602 7.549 -29.919 1.00 86.44 85 THR A O 1
ATOM 661 N N . ALA A 1 86 ? 22.607 6.679 -29.377 1.00 84.12 86 ALA A N 1
ATOM 662 C CA . ALA A 1 86 ? 23.066 7.874 -28.684 1.00 84.12 86 ALA A CA 1
ATOM 663 C C . ALA A 1 86 ? 23.072 9.064 -29.655 1.00 84.12 86 ALA A C 1
ATOM 665 O O . ALA A 1 86 ? 23.811 9.073 -30.643 1.00 84.12 86 ALA A O 1
ATOM 666 N N . GLU A 1 87 ? 22.229 10.056 -29.383 1.00 83.44 87 GLU A N 1
ATOM 667 C CA . GLU A 1 87 ? 22.261 11.314 -30.115 1.00 83.44 87 GLU A CA 1
ATOM 668 C C . GLU A 1 87 ? 23.525 12.088 -29.716 1.00 83.44 87 GLU A C 1
ATOM 670 O O . GLU A 1 87 ? 23.946 12.036 -28.554 1.00 83.44 87 GLU A O 1
ATOM 675 N N . PRO A 1 88 ? 24.173 12.794 -30.659 1.00 80.44 88 PRO A N 1
ATOM 676 C CA . PRO A 1 88 ? 25.297 13.648 -30.316 1.00 80.44 88 PRO A CA 1
ATOM 677 C C . PRO A 1 88 ? 24.854 14.666 -29.263 1.00 80.44 88 PRO A C 1
ATOM 679 O O . PRO A 1 88 ? 23.767 15.240 -29.366 1.00 80.44 88 PRO A O 1
ATOM 682 N N . ILE A 1 89 ? 25.715 14.898 -28.265 1.00 78.69 89 ILE A N 1
ATOM 683 C CA . ILE A 1 89 ? 25.512 15.964 -27.283 1.00 78.69 89 ILE A CA 1
ATOM 684 C C . ILE A 1 89 ? 25.159 17.256 -28.027 1.00 78.69 89 ILE A C 1
ATOM 686 O O . ILE A 1 89 ? 25.763 17.583 -29.054 1.00 78.69 89 ILE A O 1
ATOM 690 N N . GLY A 1 90 ? 24.110 17.932 -27.555 1.00 82.12 90 GLY A N 1
ATOM 691 C CA . GLY A 1 90 ? 23.581 19.126 -28.202 1.00 82.12 90 GLY A CA 1
ATOM 692 C C . GLY A 1 90 ? 24.660 20.184 -28.446 1.00 82.12 90 GLY A C 1
ATOM 693 O O . GLY A 1 90 ? 25.751 20.153 -27.878 1.00 82.12 90 GLY A O 1
ATOM 694 N N . ARG A 1 91 ? 24.353 21.156 -29.305 1.00 82.69 91 ARG A N 1
ATOM 695 C CA . ARG A 1 91 ? 25.274 22.268 -29.569 1.00 82.69 91 ARG A CA 1
ATOM 696 C C . ARG A 1 91 ? 25.570 23.025 -28.275 1.00 82.69 91 ARG A C 1
ATOM 698 O O . ARG A 1 91 ? 24.660 23.239 -27.474 1.00 82.69 91 ARG A O 1
ATOM 705 N N . GLU A 1 92 ? 26.810 23.492 -28.130 1.00 79.69 92 GLU A N 1
ATOM 706 C CA . GLU A 1 92 ? 27.156 24.458 -27.088 1.00 79.69 92 GLU A CA 1
ATOM 707 C C . GLU A 1 92 ? 26.154 25.616 -27.098 1.00 79.69 92 GLU A C 1
ATOM 709 O O . GLU A 1 92 ? 25.757 26.107 -28.163 1.00 79.69 92 GLU A O 1
ATOM 714 N N . ASN A 1 93 ? 25.715 26.020 -25.906 1.00 79.50 93 ASN A N 1
ATOM 715 C CA . ASN A 1 93 ? 24.709 27.057 -25.751 1.00 79.50 93 ASN A CA 1
ATOM 716 C C . ASN A 1 93 ? 25.235 28.383 -26.342 1.00 79.50 93 ASN A C 1
ATOM 718 O O . ASN A 1 93 ? 26.147 28.974 -25.762 1.00 79.50 93 ASN A O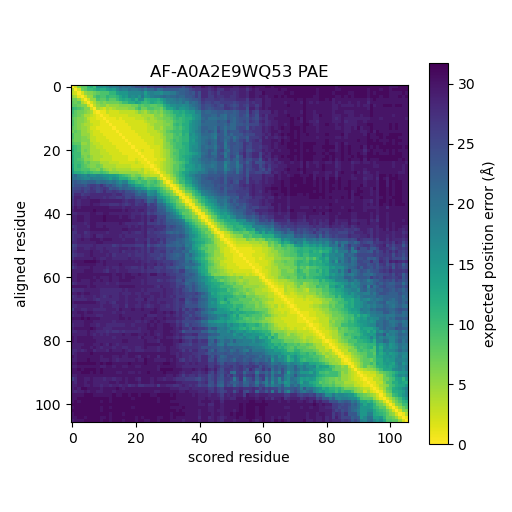 1
ATOM 722 N N . PRO A 1 94 ? 24.651 28.908 -27.440 1.00 80.56 94 PRO A N 1
ATOM 723 C CA . PRO A 1 94 ? 25.121 30.147 -28.063 1.00 80.56 94 PRO A CA 1
ATOM 724 C C . PRO A 1 94 ? 24.817 31.394 -27.216 1.00 80.56 94 PRO A C 1
ATOM 726 O O . PRO A 1 94 ? 25.248 32.490 -27.564 1.00 80.56 94 PRO A O 1
ATOM 729 N N . PHE A 1 95 ? 24.073 31.233 -26.118 1.00 84.75 95 PHE A N 1
ATOM 730 C CA . PHE A 1 95 ? 23.794 32.257 -25.115 1.00 84.75 95 PHE A CA 1
ATOM 731 C C . PHE A 1 95 ? 24.615 32.066 -23.829 1.00 84.75 95 PHE A C 1
ATOM 733 O O . PHE A 1 95 ? 24.338 32.738 -22.834 1.00 84.75 95 PHE A O 1
ATOM 740 N N . ALA A 1 96 ? 25.597 31.153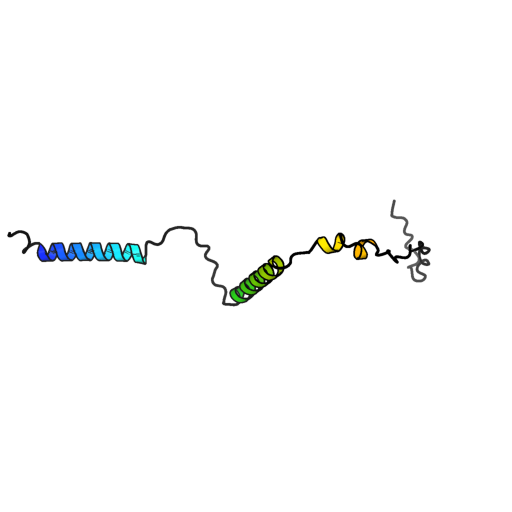 -23.810 1.00 79.81 96 ALA A N 1
ATOM 741 C CA . ALA A 1 96 ? 26.486 30.999 -22.665 1.00 79.81 96 ALA A CA 1
ATOM 742 C C . ALA A 1 96 ? 27.259 32.313 -22.415 1.00 79.81 96 ALA A C 1
ATOM 744 O O . ALA A 1 96 ? 27.798 32.897 -23.361 1.00 79.81 96 ALA A O 1
ATOM 745 N N . PRO A 1 97 ? 27.323 32.804 -21.165 1.00 80.00 97 PRO A N 1
ATOM 746 C CA . PRO A 1 97 ? 28.132 33.963 -20.826 1.00 80.00 97 PRO A CA 1
ATOM 747 C C . PRO A 1 97 ? 29.598 33.727 -21.208 1.00 80.00 97 PRO A C 1
ATOM 749 O O . PRO A 1 97 ? 30.243 32.791 -20.740 1.00 80.00 97 PRO A O 1
ATOM 752 N N . ILE A 1 98 ? 30.137 34.600 -22.052 1.00 74.00 98 ILE A N 1
ATOM 753 C CA . ILE A 1 98 ? 31.561 34.631 -22.388 1.00 74.00 98 ILE A CA 1
ATOM 754 C C . ILE A 1 98 ? 32.382 34.881 -21.113 1.00 74.00 98 ILE A C 1
ATOM 756 O O . ILE A 1 98 ? 32.303 35.956 -20.524 1.00 74.00 98 ILE A O 1
ATOM 760 N N . GLY A 1 99 ? 33.148 33.877 -20.672 1.00 62.97 99 GLY A N 1
ATOM 761 C CA . GLY A 1 99 ? 34.046 33.977 -19.512 1.00 62.97 99 GLY A CA 1
ATOM 762 C C . GLY A 1 99 ? 33.846 32.934 -18.410 1.00 62.97 99 GLY A C 1
ATOM 763 O O . GLY A 1 99 ? 34.676 32.873 -17.510 1.00 62.97 99 GLY A O 1
ATOM 764 N N . ILE A 1 100 ? 32.811 32.091 -18.480 1.00 61.62 100 ILE A N 1
ATOM 765 C CA . ILE A 1 100 ? 32.721 30.885 -17.643 1.00 61.62 100 ILE A CA 1
ATOM 766 C C . ILE A 1 100 ? 33.215 29.677 -18.439 1.00 61.62 100 ILE A C 1
ATOM 768 O O . ILE A 1 100 ? 32.441 28.913 -19.006 1.00 61.62 100 ILE A O 1
ATOM 772 N N . THR A 1 101 ? 34.534 29.524 -18.536 1.00 55.81 101 THR A N 1
ATOM 773 C CA . THR A 1 101 ? 35.100 28.240 -18.947 1.00 55.81 101 THR A CA 1
ATOM 774 C C . THR A 1 101 ? 34.832 27.262 -17.811 1.00 55.81 101 THR A C 1
ATOM 776 O O . THR A 1 101 ? 35.254 27.495 -16.681 1.00 55.81 101 THR A O 1
ATOM 779 N N . SER A 1 102 ? 34.089 26.193 -18.083 1.00 61.53 102 SER A N 1
ATOM 780 C CA . SER A 1 102 ? 33.926 25.051 -17.184 1.00 61.53 102 SER A CA 1
ATOM 781 C C . SER A 1 102 ? 35.252 24.290 -17.105 1.00 61.53 102 SER A C 1
ATOM 783 O O . SER A 1 102 ? 35.438 23.257 -17.740 1.00 61.53 102 SER A O 1
ATOM 785 N N . SER A 1 103 ? 36.208 24.874 -16.394 1.00 58.19 103 SER A N 1
ATOM 786 C CA . SER A 1 103 ? 37.518 24.303 -16.079 1.00 58.19 103 SER A CA 1
ATOM 787 C C . SER A 1 103 ? 37.567 23.771 -14.646 1.00 58.19 103 SER A C 1
ATOM 789 O O . SER A 1 103 ? 38.638 23.734 -14.060 1.00 58.19 103 SER A O 1
ATOM 791 N N . ASP A 1 104 ? 36.425 23.354 -14.100 1.00 57.28 104 ASP A N 1
ATOM 792 C CA . ASP A 1 104 ? 36.329 22.721 -12.786 1.00 57.28 104 ASP A CA 1
ATOM 793 C C . ASP A 1 104 ? 35.319 21.570 -12.852 1.00 57.28 104 ASP A C 1
ATOM 795 O O . ASP A 1 104 ? 34.180 21.778 -12.470 1.00 57.28 104 ASP A O 1
ATOM 799 N N . GLU A 1 105 ? 35.717 20.405 -13.372 1.00 52.31 105 GLU A N 1
ATOM 800 C CA . GLU A 1 105 ? 35.288 19.073 -12.895 1.00 52.31 105 GLU A CA 1
ATOM 801 C C . GLU A 1 105 ? 36.375 18.060 -13.327 1.00 52.31 105 GLU A C 1
ATOM 803 O O . GLU A 1 105 ? 36.376 17.574 -14.460 1.00 52.31 105 GLU A O 1
ATOM 808 N N . GLU A 1 106 ? 37.346 17.820 -12.435 1.00 42.09 106 GLU A N 1
ATOM 809 C CA . GLU A 1 106 ? 38.216 16.628 -12.404 1.00 42.09 106 GLU A CA 1
ATOM 810 C C . GLU A 1 106 ? 37.691 15.671 -11.323 1.00 42.09 106 GLU A C 1
ATOM 812 O O . GLU A 1 106 ? 37.296 16.177 -10.242 1.00 42.09 106 GLU A O 1
#

Secondary structure (DSSP, 8-state):
--HHHHSHHHHHHHHHHHHHHHHHHHHH--------------SSHHHHHHHHHHHHHHHHH----GGGGGSHHHHTPPP-PPP---PPPPPP-TTS-TT-------

Foldseek 3Di:
DPPCPVCVVVVVVVVVVVVVVVVCCVVPVDDPDDDPPPPPDDDPVVVVVVVVVVVVVVVVVDDDDPCCCVDPVVVPDDDPDDDDDDDPDDDDDPPPPPPPDPPDDD

Sequence (106 aa):
MGIFKKYKTTILIIAIAIMAGVAYTILFGGEDSTLLVSERQDNAASVEESSLLTFLLDLRSVKLDENIFSDPVFKSLEDFGQELTAEPIGRENPFAPIGITSSDEE

Radius of gyration: 40.54 Å; Cα contacts (8 Å, |Δi|>4): 6; chains: 1; bounding box: 72×54×102 Å

Mean predicted aligned error: 20.87 Å

pLDDT: mean 75.17, std 15.45, range [40.66, 93.0]

Solvent-accessible surface area (backbone atoms only — not comparable to full-atom values): 7210 Å² total; per-residue (Å²): 142,70,69,66,71,77,44,42,63,58,54,50,52,50,52,49,53,52,51,51,51,52,51,44,44,72,76,68,58,72,76,97,62,89,72,82,78,71,76,88,68,74,93,55,58,68,59,54,54,52,52,51,53,50,51,52,52,53,58,68,66,62,70,85,70,69,64,59,73,68,34,70,70,58,67,63,64,76,84,81,78,73,85,80,73,85,72,77,80,74,78,81,64,91,80,59,69,91,84,71,74,91,83,79,84,131